Protein AF-A0A377LVW3-F1 (afdb_monomer)

Radius of gyration: 15.54 Å; Cα contacts (8 Å, |Δi|>4): 18; chains: 1; bounding box: 34×17×40 Å

Organism: Enterobacter cloacae (NCBI:txid550)

Secondary structure (DSSP, 8-state):
-GGGGT---S-----EETTEEPPTTPPTT---PPPHHHHHHT-PPP-

InterPro domains:
  IPR020094 Pseudouridine synthase TruA/RsuA/RluB/E/F, N-terminal [G3DSA:3.30.70.580] (22-39)
  IPR020103 Pseudouridine synthase, catalytic domain superfamily [SSF55120] (1-39)
 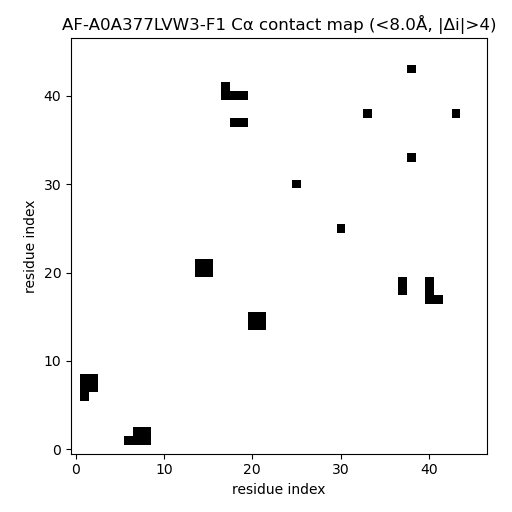 IPR042092 Pseudouridine synthase, RsuA/RluB/E/F, catalytic domain [G3DSA:3.30.70.1560] (1-21)

pLDDT: mean 93.22, std 9.35, range [61.09, 98.31]

Foldseek 3Di:
DQVVVVHDDPDDDDQDDQPDGNDPPDDPPDDDDDDPVRVVRVCDDDD

Sequence (47 aa):
MFAAVGNHVVGLHRERIGAIELDPDLAPGEYRPLTEEEIASVGLPSH

Mean predicted aligned error: 4.35 Å

Structure (mmCIF, N/CA/C/O backbone):
data_AF-A0A377LVW3-F1
#
_entry.id   AF-A0A377LVW3-F1
#
loop_
_atom_site.group_PDB
_atom_site.id
_atom_site.type_symbol
_atom_site.label_atom_id
_atom_site.label_alt_id
_atom_site.label_comp_id
_atom_site.label_asym_id
_atom_site.label_entity_id
_atom_site.label_seq_id
_atom_site.pdbx_PDB_ins_code
_atom_site.Cartn_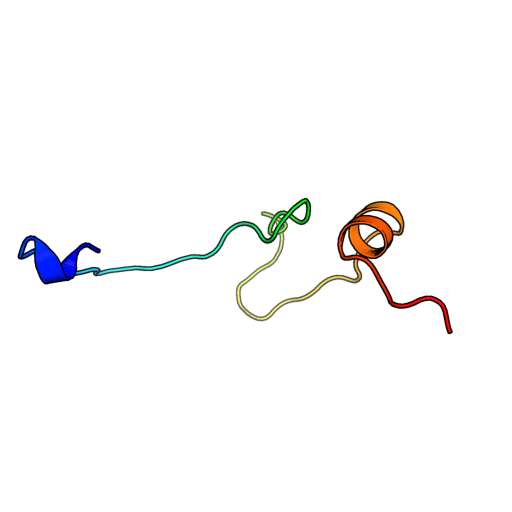x
_atom_site.Cartn_y
_atom_site.Cartn_z
_atom_site.occupancy
_atom_site.B_iso_or_equiv
_atom_site.auth_seq_id
_atom_site.auth_comp_id
_atom_site.auth_asym_id
_atom_site.auth_atom_id
_atom_site.pdbx_PDB_model_num
ATOM 1 N N . MET A 1 1 ? 19.056 -5.251 -4.230 1.00 84.12 1 MET A N 1
ATOM 2 C CA . MET A 1 1 ? 17.727 -5.626 -4.791 1.00 84.12 1 MET A CA 1
ATOM 3 C C . MET A 1 1 ? 17.764 -5.496 -6.316 1.00 84.12 1 MET A C 1
ATOM 5 O O . MET A 1 1 ? 18.832 -5.157 -6.788 1.00 84.12 1 MET A O 1
ATOM 9 N N . PHE A 1 2 ? 16.697 -5.790 -7.076 1.00 96.00 2 PHE A N 1
ATOM 10 C CA . PHE A 1 2 ? 16.678 -6.015 -8.546 1.00 96.00 2 PHE A CA 1
ATOM 11 C C . PHE A 1 2 ? 17.761 -5.314 -9.401 1.00 96.00 2 PHE A C 1
ATOM 13 O O . PHE A 1 2 ? 18.475 -6.001 -10.128 1.00 96.00 2 PHE A O 1
ATOM 20 N N . ALA A 1 3 ? 17.969 -4.002 -9.256 1.00 96.06 3 ALA A N 1
ATOM 21 C CA . ALA A 1 3 ? 19.029 -3.272 -9.968 1.00 96.06 3 ALA A CA 1
ATOM 22 C C . ALA A 1 3 ? 20.456 -3.807 -9.710 1.00 96.06 3 ALA A C 1
ATOM 24 O O . ALA A 1 3 ? 21.271 -3.877 -10.621 1.00 96.06 3 ALA A O 1
ATOM 25 N N . ALA A 1 4 ? 20.750 -4.251 -8.487 1.00 97.12 4 ALA A N 1
ATOM 26 C CA . ALA A 1 4 ? 22.038 -4.825 -8.095 1.00 97.12 4 ALA A CA 1
ATOM 27 C C . ALA A 1 4 ? 22.354 -6.168 -8.782 1.00 97.12 4 ALA A C 1
ATOM 29 O O . ALA A 1 4 ? 23.507 -6.583 -8.778 1.00 97.12 4 ALA A O 1
ATOM 30 N N . VAL A 1 5 ? 21.353 -6.842 -9.362 1.00 96.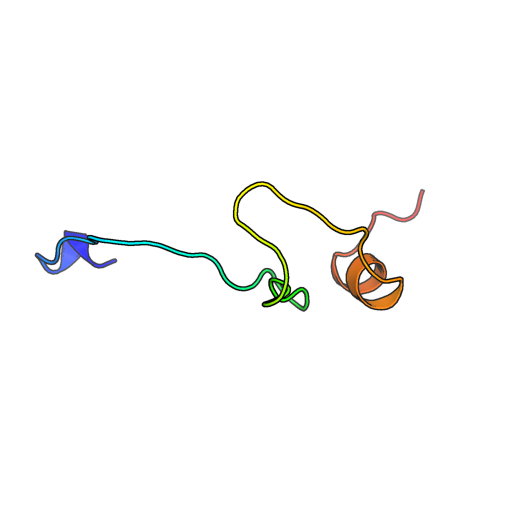50 5 VAL A N 1
ATOM 31 C CA . VAL A 1 5 ? 21.527 -8.066 -10.169 1.00 96.50 5 VAL A CA 1
ATOM 32 C C . VAL A 1 5 ? 21.231 -7.820 -11.655 1.00 96.50 5 VAL A C 1
ATOM 34 O O . VAL A 1 5 ? 20.958 -8.758 -12.394 1.00 96.50 5 VAL A O 1
ATOM 37 N N . GLY A 1 6 ? 21.262 -6.556 -12.095 1.00 97.19 6 GLY A N 1
ATOM 38 C CA . GLY A 1 6 ? 21.084 -6.174 -13.499 1.00 97.19 6 GLY A CA 1
ATOM 39 C C . GLY A 1 6 ? 19.634 -6.136 -13.990 1.00 97.19 6 GLY A C 1
ATOM 40 O O . GLY A 1 6 ? 19.409 -5.944 -15.181 1.00 97.19 6 GLY A O 1
ATOM 41 N N . ASN A 1 7 ? 18.648 -6.284 -13.100 1.00 97.50 7 ASN A N 1
ATOM 42 C CA . ASN A 1 7 ? 17.232 -6.223 -13.463 1.00 97.50 7 ASN A CA 1
ATOM 43 C C . ASN A 1 7 ? 16.658 -4.808 -13.312 1.00 97.50 7 ASN A C 1
ATOM 45 O O . ASN A 1 7 ? 17.002 -4.078 -12.380 1.00 97.50 7 ASN A O 1
ATOM 49 N N . HIS A 1 8 ? 15.711 -4.451 -14.183 1.00 96.69 8 HIS A N 1
ATOM 50 C CA . HIS A 1 8 ? 14.942 -3.211 -14.087 1.00 96.69 8 HIS A CA 1
ATOM 51 C C . HIS A 1 8 ? 13.533 -3.480 -13.546 1.00 96.69 8 HIS A C 1
ATOM 53 O O . HIS A 1 8 ? 12.830 -4.363 -14.035 1.00 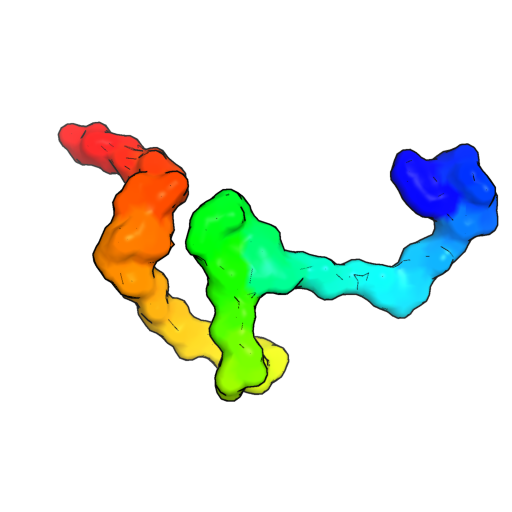96.69 8 HIS A O 1
ATOM 59 N N . VAL A 1 9 ? 13.114 -2.715 -12.535 1.00 97.00 9 VAL A N 1
ATOM 60 C CA . VAL A 1 9 ? 11.756 -2.798 -11.982 1.00 97.00 9 VAL A CA 1
ATOM 61 C C . VAL A 1 9 ? 10.839 -1.929 -12.836 1.00 97.00 9 VAL A C 1
ATOM 63 O O . VAL A 1 9 ? 10.916 -0.708 -12.772 1.00 97.00 9 VAL A O 1
ATOM 66 N N . VAL A 1 10 ? 9.976 -2.564 -13.626 1.00 97.81 10 VAL A N 1
ATOM 67 C CA . VAL A 1 10 ? 8.999 -1.881 -14.497 1.00 97.81 10 VAL A CA 1
ATOM 68 C C . VAL A 1 10 ? 7.683 -1.543 -13.788 1.00 97.81 10 VAL A C 1
ATOM 70 O O . VAL A 1 10 ? 6.872 -0.788 -14.313 1.00 97.81 10 VAL A O 1
ATOM 73 N N . GLY A 1 11 ? 7.469 -2.088 -12.591 1.00 97.19 11 GLY A N 1
ATOM 74 C CA . GLY A 1 11 ? 6.298 -1.835 -11.764 1.00 97.19 11 GLY A CA 1
ATOM 75 C C . GLY A 1 11 ? 6.569 -2.245 -10.323 1.00 97.19 11 GLY A C 1
ATOM 76 O O . GLY A 1 11 ? 7.210 -3.264 -10.069 1.00 97.19 11 GLY A O 1
ATOM 77 N N . LEU A 1 12 ? 6.104 -1.430 -9.382 1.00 97.19 12 LEU A N 1
ATOM 78 C CA . LEU A 1 12 ? 6.218 -1.695 -7.956 1.00 97.19 12 LEU A CA 1
ATOM 79 C C . LEU A 1 12 ? 4.912 -1.281 -7.290 1.00 97.19 12 LEU A C 1
ATOM 81 O O . LEU A 1 12 ? 4.591 -0.097 -7.222 1.00 97.19 12 LEU A O 1
ATOM 85 N N . HIS A 1 13 ? 4.168 -2.268 -6.813 1.00 96.25 13 HIS A N 1
ATOM 86 C CA . HIS A 1 13 ? 2.913 -2.066 -6.110 1.00 96.25 13 HIS A CA 1
ATOM 87 C C . HIS A 1 13 ? 3.047 -2.623 -4.696 1.00 96.25 13 HIS A C 1
ATOM 89 O O . HIS A 1 13 ? 3.587 -3.712 -4.503 1.00 96.25 13 HIS A O 1
ATOM 95 N N . ARG A 1 14 ? 2.593 -1.859 -3.703 1.00 97.69 14 ARG A N 1
ATOM 96 C CA . ARG A 1 14 ? 2.561 -2.304 -2.311 1.00 97.69 14 ARG A CA 1
ATOM 97 C C . ARG A 1 14 ? 1.133 -2.691 -1.964 1.00 97.69 14 ARG A C 1
ATOM 99 O O . ARG A 1 14 ? 0.293 -1.815 -1.812 1.00 97.69 14 ARG A O 1
ATOM 106 N N . GLU A 1 15 ? 0.913 -3.984 -1.792 1.00 97.31 15 GLU A N 1
ATOM 107 C CA . GLU A 1 15 ? -0.398 -4.567 -1.475 1.00 97.31 15 GLU A CA 1
ATOM 108 C C . GLU A 1 15 ? -0.661 -4.713 0.032 1.00 97.31 15 GLU A C 1
ATOM 110 O O . GLU A 1 15 ? -1.782 -4.989 0.439 1.00 97.31 15 GLU A O 1
ATOM 115 N N . ARG A 1 16 ? 0.363 -4.558 0.885 1.00 97.19 16 ARG A N 1
ATOM 116 C CA . ARG A 1 16 ? 0.243 -4.787 2.333 1.00 97.19 16 ARG 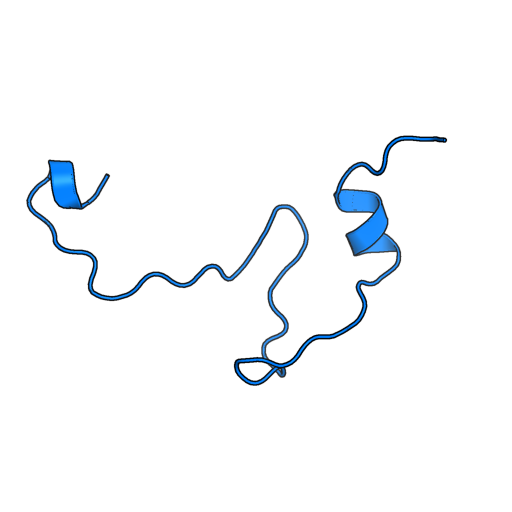A CA 1
ATOM 117 C C . ARG A 1 16 ? 1.249 -3.979 3.147 1.00 97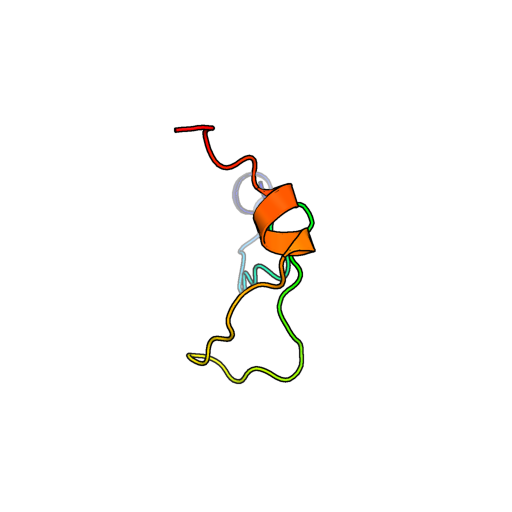.19 16 ARG A C 1
ATOM 119 O O . ARG A 1 16 ? 2.379 -3.753 2.704 1.00 97.19 16 ARG A O 1
ATOM 126 N N . ILE A 1 17 ? 0.857 -3.594 4.362 1.00 95.88 17 ILE A N 1
ATOM 127 C C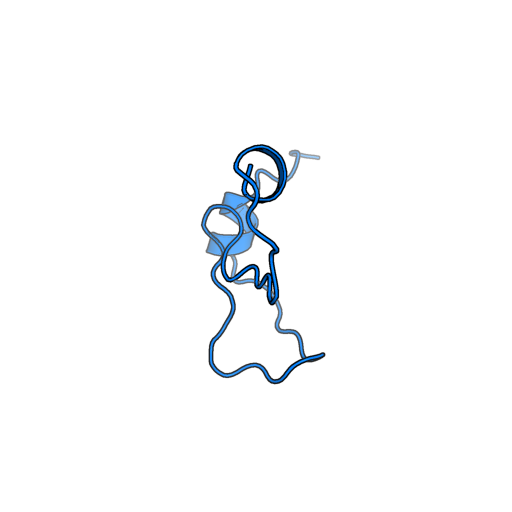A . ILE A 1 17 ? 1.734 -3.065 5.414 1.00 95.88 17 ILE A CA 1
ATOM 128 C C . ILE A 1 17 ? 1.411 -3.788 6.724 1.00 95.88 17 ILE A C 1
ATOM 130 O O . ILE A 1 17 ? 0.336 -3.604 7.286 1.00 95.88 17 ILE A O 1
ATOM 134 N N . GLY A 1 18 ? 2.342 -4.596 7.238 1.00 94.94 18 GLY A N 1
ATOM 135 C CA . GLY A 1 18 ? 2.094 -5.375 8.455 1.00 94.94 18 GLY A CA 1
ATOM 136 C C . GLY A 1 18 ? 0.867 -6.280 8.293 1.00 94.94 18 GLY A C 1
ATOM 137 O O . GLY A 1 18 ? 0.841 -7.110 7.384 1.00 94.94 18 GLY A O 1
ATOM 138 N N . ALA A 1 19 ? -0.135 -6.100 9.156 1.00 95.69 19 ALA A N 1
ATOM 139 C CA . ALA A 1 19 ? -1.407 -6.828 9.109 1.00 95.69 19 ALA A CA 1
ATOM 140 C C . ALA A 1 19 ? -2.497 -6.148 8.251 1.00 95.69 19 ALA A C 1
ATOM 142 O O . ALA A 1 19 ? -3.594 -6.683 8.151 1.00 95.69 19 ALA A O 1
ATOM 143 N N . ILE A 1 20 ? -2.210 -4.994 7.637 1.00 97.38 20 ILE A N 1
ATOM 144 C CA . ILE A 1 20 ? -3.169 -4.218 6.840 1.00 97.38 20 ILE A CA 1
ATOM 145 C C . ILE A 1 20 ? -2.974 -4.540 5.358 1.00 97.38 20 ILE A C 1
ATOM 147 O O . ILE A 1 20 ? -1.915 -4.251 4.790 1.00 97.38 20 ILE A O 1
ATOM 151 N N . GLU A 1 21 ? -3.995 -5.118 4.734 1.00 98.00 21 GLU A N 1
ATOM 152 C CA . GLU A 1 21 ? -4.035 -5.431 3.301 1.00 98.00 21 GLU A CA 1
ATOM 153 C C . GLU A 1 21 ? -4.759 -4.327 2.519 1.00 98.00 21 GLU A C 1
ATOM 155 O O . GLU A 1 21 ? -5.709 -3.717 3.014 1.00 98.00 21 GLU A O 1
ATOM 160 N N . LEU A 1 22 ? -4.297 -4.052 1.296 1.00 97.88 22 LEU A N 1
ATOM 161 C CA . LEU A 1 22 ? -4.997 -3.160 0.380 1.00 97.88 22 LEU A CA 1
ATOM 162 C C . LEU A 1 22 ? -6.333 -3.795 -0.005 1.00 97.88 22 LEU A C 1
ATOM 164 O O . LEU A 1 22 ? -6.377 -4.917 -0.504 1.00 97.88 22 LEU A O 1
ATOM 168 N N . ASP A 1 23 ? -7.405 -3.047 0.216 1.00 97.38 23 ASP A N 1
ATOM 169 C CA . ASP A 1 23 ? -8.751 -3.457 -0.155 1.00 97.38 23 ASP A CA 1
ATOM 170 C C . ASP A 1 23 ? -8.864 -3.590 -1.687 1.00 97.38 23 ASP A C 1
ATOM 172 O O . ASP A 1 23 ? -8.611 -2.604 -2.390 1.00 97.38 23 ASP A O 1
ATOM 176 N N . PRO A 1 24 ? -9.203 -4.781 -2.219 1.00 96.06 24 PRO A N 1
ATOM 177 C CA . PRO A 1 24 ? -9.269 -5.017 -3.659 1.00 96.06 24 PRO A CA 1
ATOM 178 C C . PRO A 1 24 ? -10.394 -4.239 -4.351 1.00 96.06 24 PRO A C 1
ATOM 180 O O . PRO A 1 24 ? -10.348 -4.094 -5.574 1.00 96.06 24 PRO A O 1
ATOM 183 N N . ASP A 1 25 ? -11.373 -3.736 -3.595 1.00 97.44 25 ASP A N 1
ATOM 184 C CA . ASP A 1 25 ? -12.504 -2.987 -4.135 1.00 97.44 25 ASP A CA 1
ATOM 185 C C . ASP A 1 25 ? -12.214 -1.478 -4.256 1.00 97.44 25 ASP A C 1
ATOM 187 O O . ASP A 1 25 ? -12.986 -0.758 -4.890 1.00 97.44 25 ASP A O 1
ATOM 191 N N . LEU A 1 26 ? -11.097 -0.983 -3.699 1.00 97.56 26 LEU A N 1
ATOM 192 C CA . LEU A 1 26 ? -10.699 0.423 -3.823 1.00 97.56 26 LEU A CA 1
ATOM 193 C C . LEU A 1 26 ? -10.059 0.719 -5.182 1.00 97.56 26 LEU A C 1
ATOM 195 O O . LEU A 1 26 ? -9.042 0.133 -5.568 1.00 97.56 26 LEU A O 1
ATOM 199 N N . ALA A 1 27 ? -10.588 1.726 -5.875 1.00 97.56 27 ALA A N 1
ATOM 200 C CA . ALA A 1 27 ? -9.948 2.267 -7.062 1.00 97.56 27 ALA A CA 1
ATOM 201 C C . ALA A 1 27 ? -8.697 3.098 -6.696 1.00 97.56 27 ALA A C 1
ATOM 203 O O . ALA A 1 27 ? -8.590 3.650 -5.594 1.00 97.56 27 ALA A O 1
ATOM 204 N N . PRO A 1 28 ? -7.727 3.254 -7.619 1.00 96.81 28 PRO A N 1
ATOM 205 C CA . PRO A 1 28 ? -6.565 4.102 -7.379 1.00 96.81 28 PRO A CA 1
ATOM 206 C C . PRO A 1 28 ? -6.953 5.535 -6.989 1.00 96.81 28 PRO A C 1
ATOM 208 O O . PRO A 1 28 ? -7.624 6.237 -7.742 1.00 96.81 28 PRO A O 1
ATOM 211 N N . GLY A 1 29 ? -6.472 5.979 -5.825 1.00 97.31 29 GLY A N 1
ATOM 212 C CA . GLY A 1 29 ? -6.768 7.300 -5.262 1.00 97.31 29 GLY A CA 1
ATOM 213 C C . GLY A 1 29 ? -7.906 7.310 -4.238 1.00 97.31 29 GLY A C 1
ATOM 214 O O . GLY A 1 29 ? -8.072 8.314 -3.547 1.00 97.31 29 GLY A O 1
ATOM 215 N N . GLU A 1 30 ? -8.647 6.212 -4.097 1.00 98.31 30 GLU A N 1
ATOM 216 C CA . GLU A 1 30 ? -9.654 6.055 -3.052 1.00 98.31 30 GLU A CA 1
ATOM 217 C C . GLU A 1 30 ? -9.030 5.647 -1.713 1.00 98.31 30 GLU A C 1
ATOM 219 O O . GLU A 1 30 ? -7.884 5.195 -1.629 1.00 98.31 30 GLU A O 1
ATOM 224 N N . TYR A 1 31 ? -9.800 5.828 -0.642 1.00 97.69 31 TYR A N 1
ATOM 225 C CA . TYR A 1 31 ? -9.418 5.412 0.698 1.00 97.69 31 TYR A CA 1
ATOM 226 C C . TYR A 1 31 ? -10.634 4.911 1.472 1.00 97.69 31 TYR A C 1
ATOM 228 O O . TYR A 1 31 ? -11.768 5.319 1.219 1.00 97.69 31 TYR A O 1
ATOM 236 N N . ARG A 1 32 ? -10.368 4.080 2.479 1.00 98.00 32 ARG A N 1
ATOM 237 C CA . ARG A 1 32 ? -11.338 3.694 3.502 1.00 98.00 32 ARG A CA 1
ATOM 238 C C . 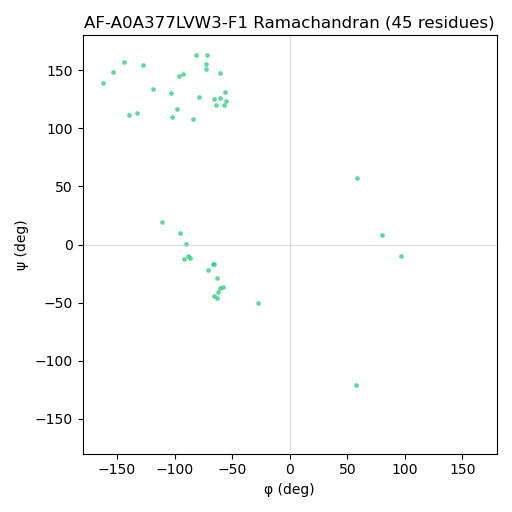ARG A 1 32 ? -10.761 3.931 4.897 1.00 98.00 32 ARG A C 1
ATOM 240 O O . ARG A 1 32 ? -9.537 3.908 5.054 1.00 98.00 32 ARG A O 1
ATOM 247 N N . PRO A 1 33 ? -11.601 4.150 5.919 1.00 97.44 33 PRO A N 1
ATOM 248 C CA . PRO A 1 33 ? -11.145 4.041 7.296 1.00 97.44 33 PRO A CA 1
ATOM 249 C C . PRO A 1 33 ? -10.646 2.618 7.585 1.00 97.44 33 PRO A C 1
ATOM 251 O O . PRO A 1 33 ? -11.144 1.632 7.032 1.00 97.44 33 PRO A O 1
ATOM 254 N N . LEU A 1 34 ? -9.646 2.529 8.457 1.00 96.69 34 LEU A N 1
ATOM 255 C CA . LEU A 1 34 ? -9.187 1.255 8.996 1.00 96.69 34 LEU A CA 1
ATOM 256 C C . LEU A 1 34 ? -10.211 0.702 9.992 1.00 96.69 34 LEU A C 1
ATOM 258 O O . LEU A 1 34 ? -10.921 1.459 10.657 1.00 96.69 34 LEU A O 1
ATOM 262 N N . THR A 1 35 ? -10.247 -0.619 10.099 1.00 96.06 35 THR A N 1
ATOM 263 C CA . THR A 1 35 ? -10.961 -1.336 11.162 1.00 96.06 35 THR A CA 1
ATOM 264 C C . THR A 1 35 ? -10.240 -1.182 12.504 1.00 96.06 35 THR A C 1
ATOM 266 O O . THR A 1 35 ? -9.064 -0.808 12.556 1.00 96.06 35 THR A O 1
ATOM 269 N N . GLU A 1 36 ? -10.929 -1.471 13.609 1.00 95.00 36 GLU A N 1
ATOM 270 C CA . GLU A 1 36 ? -10.335 -1.401 14.950 1.00 95.00 36 GLU A CA 1
ATOM 271 C C . GLU A 1 36 ? -9.147 -2.367 15.092 1.00 95.00 36 GLU A C 1
ATOM 273 O O . GLU A 1 36 ? -8.126 -2.016 15.687 1.00 95.00 36 GLU A O 1
ATOM 278 N N . GLU A 1 37 ? -9.234 -3.550 14.479 1.00 94.94 37 GLU A N 1
ATOM 279 C CA . GLU A 1 37 ? -8.168 -4.549 14.463 1.00 94.94 37 GLU A CA 1
ATOM 280 C C . GLU A 1 37 ? -6.936 -4.065 13.688 1.00 94.94 37 GLU A C 1
ATOM 282 O O . GLU A 1 37 ? -5.801 -4.200 14.156 1.00 94.94 37 GLU A O 1
ATOM 287 N N . GLU A 1 38 ? -7.143 -3.458 12.517 1.00 96.31 38 GLU A N 1
ATOM 288 C CA . GLU A 1 38 ? -6.064 -2.875 11.712 1.00 96.31 38 GLU A CA 1
ATOM 289 C C . GLU A 1 38 ? -5.372 -1.731 12.463 1.00 96.31 38 GLU A C 1
ATOM 291 O O . GLU A 1 38 ? -4.141 -1.651 12.468 1.00 96.31 38 GLU A O 1
ATOM 296 N N . ILE A 1 39 ? -6.140 -0.888 13.158 1.00 94.75 39 ILE A N 1
ATOM 297 C CA . ILE A 1 39 ? -5.614 0.191 14.004 1.00 94.75 39 ILE A CA 1
ATOM 298 C C . ILE A 1 39 ? -4.780 -0.375 15.160 1.00 94.75 39 ILE A C 1
ATOM 300 O O . ILE A 1 39 ? -3.668 0.095 15.413 1.00 94.75 39 ILE A O 1
ATOM 304 N N . ALA A 1 40 ? -5.275 -1.408 15.843 1.00 93.38 40 ALA A N 1
ATOM 305 C CA . ALA A 1 40 ? -4.549 -2.056 16.932 1.00 93.38 40 ALA A CA 1
ATOM 306 C C . ALA A 1 40 ? -3.233 -2.703 16.456 1.00 93.38 40 ALA A C 1
ATOM 308 O O . ALA A 1 40 ? -2.263 -2.771 17.213 1.00 93.38 40 ALA A O 1
ATOM 309 N N . SER A 1 41 ? -3.166 -3.136 15.192 1.00 93.88 41 SER A N 1
ATOM 310 C CA . SER A 1 41 ? -2.000 -3.828 14.630 1.00 93.88 41 SER A CA 1
ATOM 311 C C . SER A 1 41 ? -0.765 -2.943 14.417 1.00 93.88 41 SER A C 1
ATOM 313 O O . SER A 1 41 ? 0.352 -3.460 14.361 1.00 93.88 41 SER A O 1
ATOM 315 N N . VAL A 1 42 ? -0.935 -1.620 14.313 1.00 92.31 42 VAL A N 1
ATOM 316 C CA . VAL A 1 42 ? 0.159 -0.684 13.988 1.00 92.31 42 VAL A CA 1
ATOM 317 C C . VAL A 1 42 ? 0.812 -0.040 15.211 1.00 92.31 42 VAL A C 1
ATOM 319 O O . VAL A 1 42 ? 1.639 0.856 15.059 1.00 92.31 42 VAL A O 1
ATOM 322 N N . GLY A 1 43 ? 0.495 -0.522 16.418 1.00 78.62 43 GLY A N 1
ATOM 323 C CA . GLY A 1 43 ? 1.163 -0.108 17.651 1.00 78.62 43 GLY A CA 1
ATOM 324 C C . GLY A 1 43 ? 1.049 1.394 17.898 1.00 78.62 43 GLY A C 1
ATOM 325 O O . GLY A 1 43 ? 2.066 2.082 17.999 1.00 78.62 43 GLY A O 1
ATOM 326 N N . LEU A 1 44 ? -0.184 1.911 17.968 1.00 70.69 44 LEU A N 1
ATOM 327 C CA . LEU A 1 44 ? -0.405 3.297 18.373 1.00 70.69 44 LEU A CA 1
ATOM 328 C C . LEU A 1 44 ? 0.233 3.532 19.754 1.00 70.69 44 LEU A C 1
ATOM 330 O O . LEU A 1 44 ? 0.005 2.730 20.665 1.00 70.69 44 LEU A O 1
ATOM 334 N N . PRO A 1 45 ? 1.032 4.601 19.931 1.00 64.00 45 PRO A N 1
ATOM 335 C CA . PRO A 1 45 ? 1.559 4.939 21.242 1.00 64.00 45 PRO A CA 1
ATOM 336 C C . PRO A 1 45 ? 0.390 5.211 22.190 1.00 64.00 45 PRO A C 1
ATOM 338 O O . PRO A 1 45 ? -0.48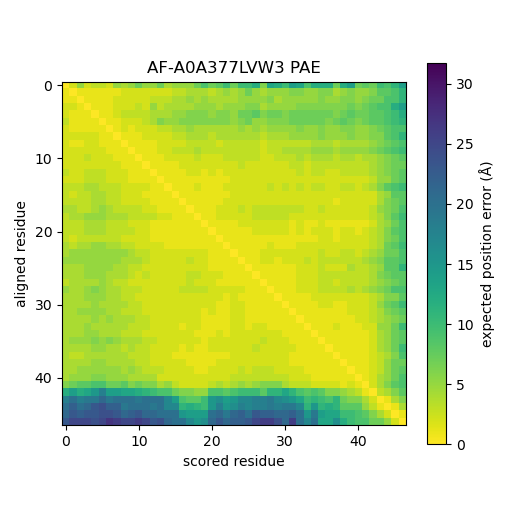0 6.031 21.894 1.00 64.00 45 PRO A O 1
ATOM 341 N N . SER A 1 46 ? 0.369 4.513 23.325 1.00 63.41 46 SER A N 1
ATOM 342 C CA . SER A 1 46 ? -0.513 4.838 24.443 1.00 63.41 46 SER A CA 1
ATOM 343 C C . SER A 1 46 ? -0.223 6.280 24.866 1.00 63.41 46 SER A C 1
ATOM 345 O O . SER A 1 46 ? 0.929 6.591 25.174 1.00 63.41 46 SER A O 1
ATOM 347 N N . HIS A 1 47 ? -1.237 7.146 24.804 1.00 61.09 47 HIS A N 1
ATOM 348 C CA . HIS A 1 47 ? -1.152 8.539 25.254 1.00 61.09 47 HIS A CA 1
ATOM 349 C C . HIS A 1 47 ? -0.620 8.670 26.685 1.00 61.09 47 HIS A C 1
ATOM 351 O O . HIS A 1 47 ? -0.975 7.815 27.530 1.00 61.09 47 HIS A O 1
#

Solvent-accessible surface area (backbone atoms only — not comparable to full-atom values): 3458 Å² total; per-residue (Å²): 107,61,62,80,77,76,40,81,82,90,74,87,82,84,60,62,56,94,88,42,65,63,64,87,86,59,56,95,90,62,86,76,85,77,54,73,68,50,53,62,67,70,64,71,78,82,128